Protein AF-A0A7X6WRN8-F1 (afdb_monomer_lite)

Structure (mmCIF, N/CA/C/O backbone):
data_AF-A0A7X6WRN8-F1
#
_entry.id   AF-A0A7X6WRN8-F1
#
loop_
_atom_site.group_PDB
_atom_site.id
_atom_site.type_symbol
_atom_site.label_atom_id
_atom_site.label_alt_id
_atom_site.label_comp_id
_atom_site.label_asym_id
_atom_site.label_entity_id
_atom_site.label_seq_id
_atom_site.pdbx_PDB_ins_code
_atom_site.Cartn_x
_atom_site.Cartn_y
_atom_site.Cartn_z
_atom_site.occupancy
_atom_site.B_iso_or_equiv
_atom_site.auth_seq_id
_atom_site.auth_comp_id
_atom_site.auth_asym_id
_atom_site.auth_atom_id
_atom_site.pdbx_PDB_model_num
ATOM 1 N N . MET A 1 1 ? 13.905 7.971 -4.911 1.00 59.47 1 MET A N 1
ATOM 2 C CA . MET A 1 1 ? 13.997 6.501 -4.879 1.00 59.47 1 MET A CA 1
ATOM 3 C C . MET A 1 1 ? 13.355 5.970 -6.146 1.00 59.47 1 MET A C 1
ATOM 5 O O . MET A 1 1 ? 12.650 6.719 -6.810 1.00 59.47 1 MET A O 1
ATOM 9 N N . ASP A 1 2 ? 13.658 4.738 -6.540 1.00 70.62 2 ASP A N 1
ATOM 10 C CA . ASP A 1 2 ? 13.031 4.140 -7.716 1.00 70.62 2 ASP A CA 1
ATOM 11 C C . ASP A 1 2 ? 11.870 3.260 -7.250 1.00 70.62 2 ASP A C 1
ATOM 13 O O . ASP A 1 2 ? 12.085 2.188 -6.680 1.00 70.62 2 ASP A O 1
ATOM 17 N N . ASN A 1 3 ? 10.651 3.777 -7.398 1.00 84.12 3 ASN A N 1
ATOM 18 C CA . ASN A 1 3 ? 9.436 3.198 -6.836 1.00 84.12 3 ASN A CA 1
ATOM 19 C C . ASN A 1 3 ? 8.981 1.993 -7.674 1.00 84.12 3 ASN A C 1
ATOM 21 O O . ASN A 1 3 ? 8.016 2.071 -8.429 1.00 84.12 3 ASN A O 1
ATOM 25 N N . ARG A 1 4 ? 9.710 0.877 -7.573 1.00 89.31 4 ARG A N 1
ATOM 26 C CA . ARG A 1 4 ? 9.471 -0.348 -8.346 1.00 89.31 4 ARG A CA 1
ATOM 27 C C . ARG A 1 4 ? 8.925 -1.483 -7.496 1.00 89.31 4 ARG A C 1
ATOM 29 O O . ARG A 1 4 ? 9.471 -1.790 -6.439 1.00 89.31 4 ARG A O 1
ATOM 36 N N . ILE A 1 5 ? 7.927 -2.180 -8.030 1.00 89.19 5 ILE A N 1
ATOM 37 C CA . ILE A 1 5 ? 7.463 -3.472 -7.523 1.00 89.19 5 ILE A CA 1
ATOM 38 C C . ILE A 1 5 ? 7.909 -4.565 -8.497 1.00 89.19 5 ILE A C 1
ATOM 40 O O . ILE A 1 5 ? 7.646 -4.482 -9.698 1.00 89.19 5 ILE A O 1
ATOM 44 N N . TYR A 1 6 ? 8.574 -5.592 -7.966 1.00 91.06 6 TYR A N 1
ATOM 45 C CA . TYR A 1 6 ? 8.971 -6.787 -8.708 1.00 9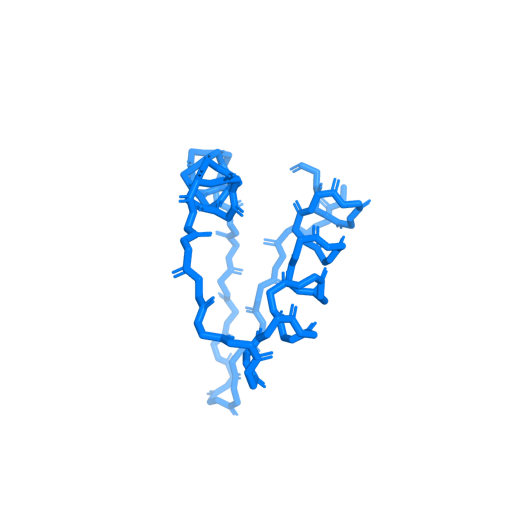1.06 6 TYR A CA 1
ATOM 46 C C . TYR A 1 6 ? 8.000 -7.918 -8.394 1.00 91.06 6 TYR A C 1
ATOM 48 O O . TYR A 1 6 ? 7.864 -8.324 -7.241 1.00 91.06 6 TYR A O 1
ATOM 56 N N . PHE A 1 7 ? 7.339 -8.431 -9.423 1.00 92.62 7 PHE A N 1
ATOM 57 C CA . PHE A 1 7 ? 6.451 -9.579 -9.309 1.00 92.62 7 PHE A CA 1
ATOM 58 C C . PHE A 1 7 ? 7.210 -10.870 -9.630 1.00 92.62 7 PHE A C 1
ATOM 60 O O . PHE A 1 7 ? 8.140 -10.880 -10.437 1.00 92.62 7 PHE A O 1
ATOM 67 N N . GLU A 1 8 ? 6.792 -11.983 -9.025 1.00 91.25 8 GLU A N 1
ATOM 68 C CA . GLU A 1 8 ? 7.465 -13.287 -9.157 1.00 91.25 8 GLU A CA 1
ATOM 69 C C . GLU A 1 8 ? 7.544 -13.798 -10.605 1.00 91.25 8 GLU A C 1
ATOM 71 O O . GLU A 1 8 ? 8.452 -14.543 -10.963 1.00 91.25 8 GLU A O 1
ATOM 76 N N . ASN A 1 9 ? 6.624 -13.364 -11.467 1.00 92.06 9 ASN A N 1
ATOM 77 C CA . ASN A 1 9 ? 6.614 -13.686 -12.894 1.00 92.06 9 ASN A CA 1
ATOM 78 C C . ASN A 1 9 ? 7.598 -12.842 -13.732 1.00 92.06 9 ASN A C 1
ATOM 80 O O . ASN A 1 9 ? 7.577 -12.922 -14.960 1.00 92.06 9 ASN A O 1
ATOM 84 N N . GLY A 1 10 ? 8.438 -12.024 -13.092 1.00 91.88 10 GLY A N 1
ATOM 85 C CA . GLY A 1 10 ? 9.426 -11.171 -13.749 1.00 91.88 10 GLY A CA 1
ATOM 86 C C . GLY A 1 10 ? 8.880 -9.831 -14.248 1.00 91.88 10 GLY A C 1
ATOM 87 O O . GLY A 1 10 ? 9.624 -9.085 -14.882 1.00 91.88 10 GLY A O 1
ATOM 88 N N . ILE A 1 11 ? 7.612 -9.500 -13.973 1.00 94.00 11 ILE A N 1
ATOM 89 C CA . ILE A 1 11 ? 7.066 -8.171 -14.274 1.00 94.00 11 ILE A CA 1
ATOM 90 C C . ILE A 1 11 ? 7.655 -7.148 -13.298 1.00 94.00 11 ILE A C 1
ATOM 92 O O . ILE A 1 11 ? 7.704 -7.377 -12.089 1.00 94.00 11 ILE A O 1
ATOM 96 N N . VAL A 1 12 ? 8.063 -5.999 -13.836 1.00 94.12 12 VAL A N 1
ATOM 97 C CA . VAL A 1 12 ? 8.469 -4.823 -13.060 1.00 94.12 12 VAL A CA 1
ATOM 98 C C . VAL A 1 12 ? 7.448 -3.724 -13.305 1.00 94.12 12 VAL A C 1
ATOM 100 O O . VAL A 1 12 ? 7.244 -3.325 -14.451 1.00 94.12 12 VAL A O 1
ATOM 103 N N . HIS A 1 13 ? 6.816 -3.242 -12.238 1.00 92.19 13 HIS A N 1
ATOM 104 C CA . HIS A 1 13 ? 5.914 -2.092 -12.291 1.00 92.19 13 HIS A CA 1
ATOM 105 C C . HIS A 1 13 ? 6.575 -0.886 -11.642 1.00 92.19 13 HIS A C 1
ATOM 107 O O . HIS A 1 13 ? 7.087 -0.996 -10.527 1.00 92.19 13 HIS A O 1
ATOM 113 N N . TYR A 1 14 ? 6.552 0.247 -12.334 1.00 92.62 14 TYR A N 1
ATOM 114 C CA . TYR A 1 14 ? 6.968 1.533 -11.789 1.00 92.62 14 TYR A CA 1
ATOM 115 C C . TYR A 1 14 ? 5.724 2.235 -11.272 1.00 92.62 14 TYR A C 1
ATOM 117 O O . TYR A 1 14 ? 4.788 2.459 -12.032 1.00 92.62 14 TYR A O 1
ATOM 125 N N . LEU A 1 15 ? 5.711 2.542 -9.980 1.00 91.31 15 LEU A N 1
ATOM 126 C CA . LEU A 1 15 ? 4.605 3.251 -9.368 1.00 91.31 15 LEU A CA 1
ATOM 127 C C . LEU A 1 15 ? 4.650 4.715 -9.785 1.00 91.31 15 LEU A C 1
ATOM 129 O O . LEU A 1 15 ? 5.592 5.439 -9.445 1.00 91.31 15 LEU A O 1
ATOM 133 N N . GLU A 1 16 ? 3.607 5.140 -10.487 1.00 92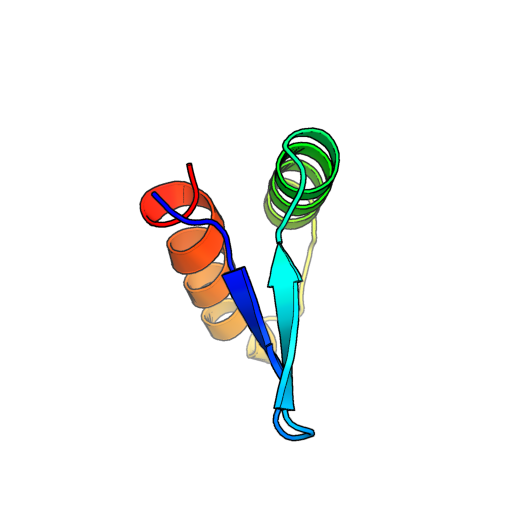.31 16 GLU A N 1
ATOM 134 C CA . GLU A 1 16 ? 3.420 6.542 -10.840 1.00 92.31 16 GLU A CA 1
ATOM 135 C C . GLU A 1 16 ? 3.060 7.365 -9.585 1.00 92.31 16 GLU A C 1
ATOM 137 O O . GLU A 1 16 ? 2.468 6.835 -8.631 1.00 92.31 16 GLU A O 1
ATOM 142 N N . PRO A 1 17 ? 3.371 8.674 -9.544 1.00 90.44 17 PRO A N 1
ATOM 143 C CA . PRO A 1 17 ? 3.098 9.521 -8.377 1.00 90.44 17 PRO A CA 1
ATOM 144 C C . PRO A 1 17 ? 1.635 9.489 -7.899 1.00 90.44 17 PRO A C 1
ATOM 146 O O . PRO A 1 17 ? 1.348 9.556 -6.694 1.00 90.44 17 PRO A O 1
ATOM 149 N N . GLU A 1 18 ? 0.685 9.366 -8.826 1.00 93.62 18 GLU A N 1
ATOM 150 C CA . GLU A 1 18 ? -0.741 9.250 -8.528 1.00 93.62 18 GLU A CA 1
ATOM 151 C C . GLU A 1 18 ? -1.066 7.929 -7.821 1.00 93.62 18 GLU A C 1
ATOM 153 O O . GLU A 1 18 ? -1.837 7.924 -6.858 1.00 93.62 18 GLU A O 1
ATOM 158 N N . GLU A 1 19 ? -0.449 6.823 -8.239 1.00 93.38 19 GLU A N 1
ATOM 159 C CA . GLU A 1 1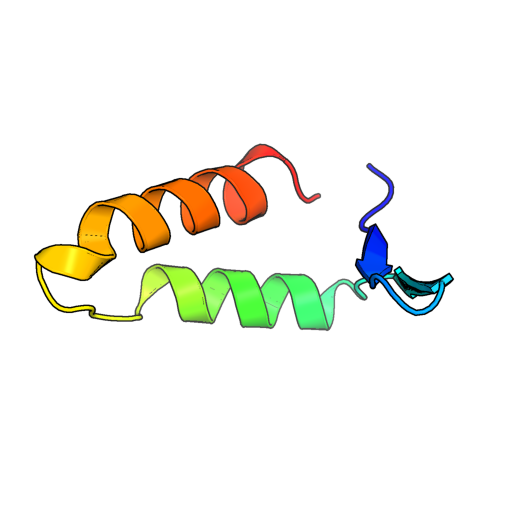9 ? -0.634 5.502 -7.628 1.00 93.38 19 GLU A CA 1
ATOM 160 C C . GLU A 1 19 ? -0.096 5.486 -6.198 1.00 93.38 19 GLU A C 1
ATOM 162 O O . GLU A 1 19 ? -0.784 5.041 -5.277 1.00 93.38 19 GLU A O 1
ATOM 167 N N . ILE A 1 20 ? 1.085 6.072 -5.980 1.00 91.19 20 ILE A N 1
ATOM 168 C CA . ILE A 1 20 ? 1.672 6.241 -4.643 1.00 91.19 20 ILE A CA 1
ATOM 169 C C . ILE A 1 20 ? 0.728 7.056 -3.762 1.00 91.19 20 ILE A C 1
ATOM 171 O O . ILE A 1 20 ? 0.455 6.690 -2.617 1.00 91.19 20 ILE A O 1
ATOM 175 N N . THR A 1 21 ? 0.173 8.144 -4.297 1.00 92.12 21 THR A N 1
ATOM 176 C CA . THR A 1 21 ? -0.789 8.978 -3.571 1.00 92.12 21 THR A CA 1
ATOM 177 C C . THR A 1 21 ? -2.035 8.188 -3.169 1.00 92.12 21 THR A C 1
ATOM 179 O O . THR A 1 21 ? -2.502 8.316 -2.032 1.00 92.12 21 THR A O 1
ATOM 182 N N . VAL A 1 22 ? -2.577 7.372 -4.076 1.00 94.50 22 VAL A N 1
ATOM 183 C CA . VAL A 1 22 ? -3.751 6.528 -3.813 1.00 94.50 22 VAL A CA 1
ATOM 184 C C . VAL A 1 22 ? -3.442 5.480 -2.746 1.00 94.50 22 VAL A C 1
ATOM 186 O O . VAL A 1 22 ? -4.175 5.403 -1.758 1.00 94.50 22 VAL A O 1
ATOM 189 N N . ILE A 1 23 ? -2.339 4.738 -2.884 1.00 93.25 23 ILE A N 1
ATOM 190 C CA . ILE A 1 23 ? -1.925 3.714 -1.915 1.00 93.25 23 ILE A CA 1
ATOM 191 C C . ILE A 1 23 ? -1.729 4.342 -0.540 1.00 93.25 23 ILE A C 1
ATOM 193 O O . ILE A 1 23 ? -2.257 3.847 0.459 1.00 93.25 23 ILE A O 1
ATOM 197 N N . ARG A 1 24 ? -1.040 5.488 -0.478 1.00 92.12 24 ARG A N 1
ATOM 198 C CA . ARG A 1 24 ? -0.783 6.145 0.798 1.00 92.12 24 ARG A CA 1
ATOM 199 C C . ARG A 1 24 ? -2.069 6.589 1.491 1.00 92.12 24 ARG A C 1
ATOM 201 O O . ARG A 1 24 ? -2.182 6.472 2.708 1.00 92.12 24 ARG A O 1
ATOM 208 N N . LYS A 1 25 ? -3.044 7.108 0.739 1.00 94.62 25 LYS A N 1
ATOM 209 C CA . LYS A 1 25 ? -4.356 7.478 1.292 1.00 94.62 25 LYS A CA 1
ATOM 210 C C . LYS A 1 25 ? -5.124 6.253 1.774 1.00 94.62 25 LYS A C 1
ATOM 212 O O . LYS A 1 25 ? -5.669 6.308 2.872 1.00 94.62 25 LYS A O 1
ATOM 217 N N . ALA A 1 26 ? -5.126 5.167 1.003 1.00 95.38 26 ALA A N 1
ATOM 218 C CA . ALA A 1 26 ? -5.791 3.924 1.379 1.00 95.38 26 ALA A CA 1
ATOM 219 C C . ALA A 1 26 ? -5.229 3.362 2.697 1.00 95.38 26 ALA A C 1
ATOM 221 O O . ALA A 1 26 ? -5.988 3.125 3.631 1.00 95.38 26 ALA A O 1
ATOM 222 N N . LEU A 1 27 ? -3.902 3.265 2.827 1.00 95.31 27 LEU A N 1
ATOM 223 C CA . LEU A 1 27 ? -3.243 2.745 4.035 1.00 95.31 27 LEU A CA 1
ATOM 224 C C . LEU A 1 27 ? -3.469 3.602 5.291 1.00 95.31 27 LEU A C 1
ATOM 226 O O . LEU A 1 27 ? -3.356 3.096 6.406 1.00 95.31 27 LEU A O 1
ATOM 230 N N . LYS A 1 28 ? -3.786 4.896 5.143 1.00 93.44 28 LYS A N 1
ATOM 231 C CA . LYS A 1 28 ? -4.107 5.773 6.285 1.00 93.44 28 LYS A CA 1
ATOM 232 C C . LYS A 1 28 ? -5.490 5.523 6.868 1.00 93.44 28 LYS A C 1
ATOM 234 O O . LYS A 1 28 ? -5.683 5.790 8.049 1.00 93.44 28 LYS A O 1
ATOM 239 N N . VAL A 1 29 ? -6.441 5.103 6.039 1.00 95.31 29 VAL A N 1
ATOM 240 C CA . VAL A 1 29 ? -7.864 5.037 6.410 1.00 95.31 29 VAL A CA 1
ATOM 241 C C . VAL A 1 29 ? -8.389 3.613 6.516 1.00 95.31 29 VAL A C 1
ATOM 243 O O . VAL A 1 29 ? -9.487 3.419 7.022 1.00 95.31 29 VAL A O 1
ATOM 246 N N . VAL A 1 30 ? -7.641 2.630 6.011 1.00 95.94 30 VAL A N 1
ATOM 247 C CA . VAL A 1 30 ? -8.038 1.226 6.071 1.00 95.94 30 VAL A CA 1
ATOM 248 C C . VAL A 1 30 ? -8.083 0.750 7.523 1.00 95.94 30 VAL A C 1
ATOM 250 O O . VAL A 1 30 ? -7.133 0.928 8.287 1.00 95.94 30 VAL A O 1
ATOM 253 N N . GLU A 1 31 ? -9.201 0.133 7.886 1.00 95.44 31 GLU A N 1
ATOM 254 C CA . GLU A 1 31 ? -9.378 -0.584 9.143 1.00 95.44 31 GLU A CA 1
ATOM 255 C C . GLU A 1 31 ? -9.218 -2.080 8.870 1.00 95.44 31 GLU A C 1
ATOM 257 O O . GLU A 1 31 ? -9.708 -2.593 7.861 1.00 95.44 31 GLU A O 1
ATOM 262 N N . VAL A 1 32 ? -8.495 -2.772 9.746 1.00 96.38 32 VAL A N 1
ATOM 263 C CA . VAL A 1 32 ? -8.230 -4.209 9.637 1.00 96.38 32 VAL A CA 1
ATOM 264 C C . VAL A 1 32 ? -8.476 -4.877 10.985 1.00 96.38 32 VAL A C 1
ATOM 266 O O . VAL A 1 32 ? -8.325 -4.243 12.030 1.00 96.38 32 VAL A O 1
ATOM 269 N N . GLU A 1 33 ? -8.829 -6.160 10.954 1.00 97.81 33 GLU A N 1
ATOM 270 C CA . GLU A 1 33 ? -8.939 -6.998 12.152 1.00 97.81 33 GLU A CA 1
ATOM 271 C C . GLU A 1 33 ? -7.602 -7.074 12.912 1.00 97.81 33 GLU A C 1
ATOM 273 O O . GLU A 1 33 ? -6.531 -6.929 12.315 1.00 97.81 33 GLU A O 1
ATOM 278 N N . GLU A 1 34 ? -7.645 -7.349 14.221 1.00 96.12 34 GLU A N 1
ATOM 279 C CA . GLU A 1 34 ? -6.452 -7.346 15.092 1.00 96.12 34 GLU A CA 1
ATOM 280 C C . GLU A 1 34 ? -5.341 -8.280 14.583 1.00 96.12 34 GLU A C 1
ATOM 282 O O . GLU A 1 34 ? -4.166 -7.921 14.608 1.00 96.12 34 GLU A O 1
ATOM 287 N N . GLU A 1 35 ? -5.712 -9.445 14.045 1.00 97.50 35 GLU A N 1
ATOM 288 C CA . GLU A 1 35 ? -4.785 -10.424 13.458 1.00 97.50 35 GLU A CA 1
ATOM 289 C C . GLU A 1 35 ? -3.988 -9.882 12.257 1.00 97.50 35 GLU A C 1
ATOM 291 O O . GLU A 1 35 ? -2.905 -1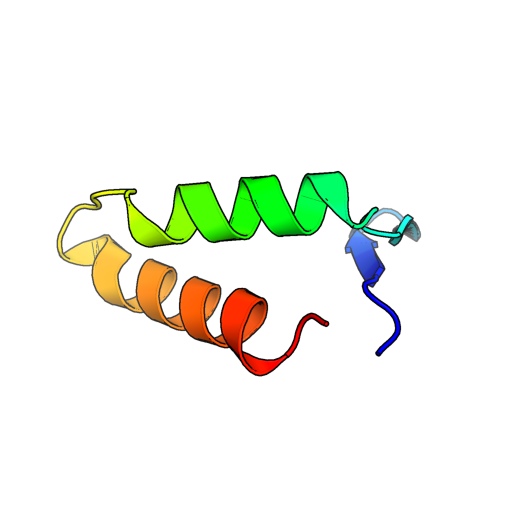0.377 11.958 1.00 97.50 35 GLU A O 1
ATOM 296 N N . ASN A 1 36 ? -4.488 -8.832 11.600 1.00 97.62 36 ASN A N 1
ATOM 297 C CA . ASN A 1 36 ? -3.866 -8.200 10.438 1.00 97.62 36 ASN A CA 1
ATOM 298 C C . ASN A 1 36 ? -3.176 -6.869 10.779 1.00 97.62 36 ASN A C 1
ATOM 300 O O . ASN A 1 36 ? -2.623 -6.212 9.891 1.00 97.62 36 ASN A O 1
ATOM 304 N N . ARG A 1 37 ? -3.186 -6.447 12.051 1.00 96.31 37 ARG A 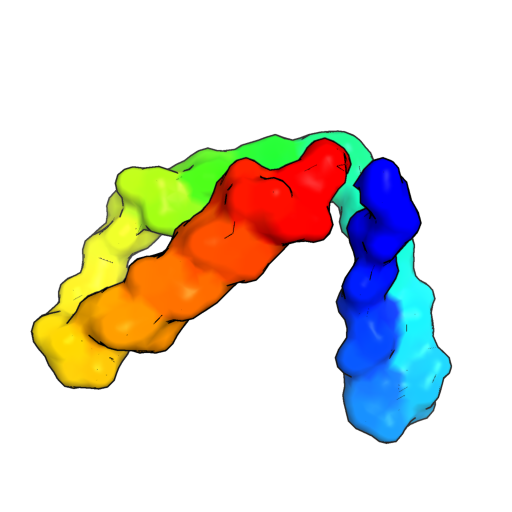N 1
ATOM 305 C CA . ARG A 1 37 ? -2.644 -5.150 12.477 1.00 96.31 37 ARG A CA 1
ATOM 306 C C . ARG A 1 37 ? -1.154 -5.016 12.181 1.00 96.31 37 ARG A C 1
ATOM 308 O O . ARG A 1 37 ? -0.726 -3.990 11.664 1.00 96.31 37 ARG A O 1
ATOM 315 N N . GLU A 1 38 ? -0.376 -6.059 12.464 1.00 96.81 38 GLU A N 1
ATOM 316 C CA . GLU A 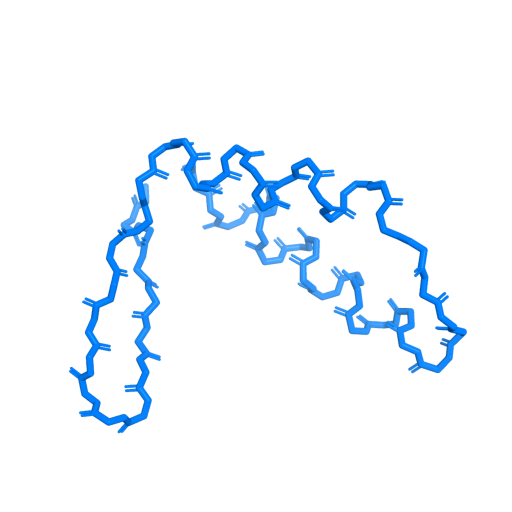1 38 ? 1.065 -6.074 12.189 1.00 96.81 38 GLU A CA 1
ATOM 317 C C . GLU A 1 38 ? 1.350 -5.956 10.686 1.00 96.81 38 GLU A C 1
ATOM 319 O O . GLU A 1 38 ? 2.207 -5.178 10.269 1.00 96.81 38 GLU A O 1
ATOM 324 N N . ALA A 1 39 ? 0.579 -6.664 9.854 1.00 97.12 39 ALA A N 1
ATOM 325 C CA . ALA A 1 39 ? 0.701 -6.571 8.403 1.00 97.12 39 ALA A CA 1
ATOM 326 C C . ALA A 1 39 ? 0.407 -5.148 7.896 1.00 97.12 39 ALA A C 1
ATOM 328 O O . ALA A 1 39 ? 1.141 -4.639 7.049 1.00 97.12 39 ALA A O 1
ATOM 329 N N . LEU A 1 40 ? -0.618 -4.479 8.438 1.00 96.44 40 LEU A N 1
ATOM 330 C CA . LEU A 1 40 ? -0.921 -3.089 8.097 1.00 96.44 40 LEU A CA 1
ATOM 331 C C . LEU A 1 40 ? 0.211 -2.134 8.500 1.00 96.44 40 LEU A C 1
ATOM 333 O O . LEU A 1 40 ? 0.575 -1.270 7.704 1.00 96.44 40 LEU A O 1
ATOM 337 N N . GLU A 1 41 ? 0.780 -2.274 9.697 1.00 95.06 41 GLU A N 1
ATOM 338 C CA . GLU A 1 41 ? 1.895 -1.421 10.128 1.00 95.06 41 GLU A CA 1
ATOM 339 C C . GLU A 1 41 ? 3.148 -1.646 9.269 1.00 95.06 41 GLU A C 1
ATOM 341 O O . GLU A 1 41 ? 3.759 -0.678 8.820 1.00 95.06 41 GLU A O 1
ATOM 346 N N . ASN A 1 42 ? 3.457 -2.895 8.908 1.00 94.69 42 ASN A N 1
ATOM 347 C CA . ASN A 1 42 ? 4.548 -3.201 7.979 1.00 94.69 42 ASN A CA 1
ATOM 348 C C . ASN A 1 42 ? 4.336 -2.550 6.602 1.00 94.69 42 ASN A C 1
ATOM 350 O O . ASN A 1 42 ? 5.268 -1.981 6.028 1.00 94.69 42 ASN A O 1
ATOM 354 N N . LEU A 1 43 ? 3.106 -2.585 6.075 1.00 94.12 43 LEU A N 1
ATOM 355 C CA . LEU A 1 43 ? 2.762 -1.901 4.827 1.00 94.12 43 LEU A CA 1
ATOM 356 C C . LEU A 1 43 ? 2.868 -0.378 4.968 1.00 94.12 43 LEU A C 1
ATOM 358 O O . LEU A 1 43 ? 3.396 0.280 4.076 1.00 94.12 43 LEU A O 1
ATOM 362 N N . LYS A 1 44 ? 2.417 0.207 6.081 1.00 93.88 44 LYS A N 1
ATOM 363 C CA . LYS A 1 44 ? 2.573 1.648 6.318 1.00 93.88 44 LYS A CA 1
ATOM 364 C C . LYS A 1 44 ? 4.041 2.049 6.354 1.00 93.88 44 LYS A C 1
ATOM 366 O O . LYS A 1 44 ? 4.390 2.997 5.660 1.00 93.88 44 LYS A O 1
ATOM 371 N N . SER A 1 45 ? 4.899 1.329 7.076 1.00 91.00 45 SER A N 1
ATOM 372 C CA . SER A 1 45 ? 6.336 1.621 7.076 1.00 91.00 45 SER A CA 1
ATOM 373 C C . SER A 1 45 ? 6.924 1.496 5.671 1.00 91.00 45 SER A C 1
ATOM 375 O O . SER A 1 45 ? 7.561 2.433 5.198 1.00 91.00 45 SER A O 1
ATOM 377 N N . LEU A 1 46 ? 6.622 0.419 4.935 1.00 89.62 46 LEU A N 1
ATOM 378 C CA . LEU A 1 46 ? 7.097 0.247 3.557 1.00 89.62 46 LEU A CA 1
ATOM 379 C C . LEU A 1 46 ? 6.687 1.416 2.640 1.00 89.62 46 LEU A C 1
ATOM 381 O O . LEU A 1 46 ? 7.522 1.967 1.927 1.00 89.62 46 LEU A O 1
ATOM 385 N N . PHE A 1 47 ? 5.415 1.817 2.665 1.00 89.38 47 PHE A N 1
ATOM 386 C CA . PHE A 1 47 ? 4.863 2.789 1.715 1.00 89.38 47 PHE A CA 1
ATOM 387 C C . PHE A 1 47 ? 4.942 4.260 2.174 1.00 89.38 47 PHE A C 1
ATOM 389 O O . PHE A 1 47 ? 4.812 5.170 1.346 1.00 89.38 47 PHE A O 1
ATOM 396 N N . PHE A 1 48 ? 5.131 4.535 3.468 1.00 87.62 48 PHE A N 1
ATOM 397 C CA . PHE A 1 48 ? 5.304 5.898 3.992 1.00 87.62 48 PHE A CA 1
ATOM 398 C C . PHE A 1 48 ? 6.763 6.279 4.197 1.00 87.62 48 PHE A C 1
ATOM 400 O O . PHE A 1 48 ? 7.081 7.451 4.013 1.00 87.62 48 PHE A O 1
ATOM 407 N N . GLU A 1 49 ? 7.626 5.336 4.574 1.00 81.62 49 GLU A N 1
ATOM 408 C CA . GLU A 1 49 ? 9.021 5.641 4.910 1.00 81.62 49 GLU A CA 1
ATOM 409 C C . GLU A 1 49 ? 9.980 5.382 3.744 1.00 81.62 49 GLU A C 1
ATOM 411 O O . GLU A 1 49 ? 10.982 6.082 3.624 1.00 81.62 49 GLU A O 1
ATOM 416 N N . TYR A 1 50 ? 9.679 4.403 2.880 1.00 77.06 50 TYR A N 1
ATOM 417 C CA . TYR A 1 50 ? 10.619 3.922 1.853 1.00 77.06 50 TYR A CA 1
ATOM 418 C C . TYR A 1 50 ? 10.167 4.122 0.404 1.00 77.06 50 TYR A C 1
ATOM 420 O O . TYR A 1 50 ? 10.929 3.833 -0.516 1.00 77.06 50 TYR A O 1
ATOM 428 N N . LEU A 1 51 ? 8.946 4.601 0.182 1.00 76.81 51 LEU A N 1
ATOM 429 C CA . LEU A 1 51 ? 8.513 5.085 -1.127 1.00 76.81 51 LEU A CA 1
ATOM 430 C C . LEU A 1 51 ? 8.629 6.602 -1.143 1.00 76.81 51 LEU A C 1
ATOM 432 O O . LEU A 1 51 ? 8.251 7.222 -0.153 1.00 76.81 51 LEU A O 1
ATOM 436 N N . ASP A 1 52 ? 9.120 7.177 -2.243 1.00 61.28 52 ASP A N 1
ATOM 437 C CA . ASP A 1 52 ? 9.148 8.634 -2.470 1.00 61.28 52 ASP A CA 1
ATOM 438 C C . ASP A 1 52 ? 7.856 9.090 -3.157 1.00 61.28 52 ASP A C 1
ATOM 440 O O . ASP A 1 52 ? 7.619 8.637 -4.299 1.00 61.28 52 ASP A O 1
#

Foldseek 3Di:
DQQWDADPVRDIDGQDPVNLVVQQVCLVPDDDDPVCVVVSVVSNCCSVVPPD

Radius of gyration: 12.21 Å; chains: 1; bounding box: 23×23×29 Å

pLDDT: mean 90.74, std 8.07, range [59.47, 97.81]

Secondary structure (DSSP, 8-state):
---EEE-TTS-EEEPPHHHHHHHHHHHHH----GGGHHHHHHHHHHHHHS--

Sequence (52 aa):
MDNRIYFENGIVHYLEPEEITVIRKALKVVEVEEENREALENLKSLFFEYLD